Protein AF-A0A2T1HL83-F1 (afdb_monomer)

InterPro domains:
  IPR001538 Mannose-6-phosphate isomerase, type II, C-terminal [PF01050] (108-168)
  IPR011051 RmlC-like cupin domain superfamily [SSF51182] (2-168)
  IPR014710 RmlC-like jelly roll fold [G3DSA:2.60.120.10] (105-168)
  IPR029044 Nucleotide-diphospho-sugar transferases [G3DSA:3.90.550.10] (1-104)
  IPR051161 Mannose-6-phosphate isomerase type 2 [PTHR46390] (2-168)
  IPR054566 MannoseP isomerase/GMP-like, beta-helix domain [PF22640] (56-104)

Sequence (168 aa):
APKKSIDYAVLEHTRKAGVLPVSFAWSDLGEWDAVLANSPLDENGNSLSGPVHVRNSRNSLVRSEGMLTAVLGLDDVVVVTTQDAVLVSSRAASPDVKGLVEALKEEGRPEATEHLRIHRPWGWYQRVDIGPRFQVKRIMVIPGAQLSLQKHFHRAEHWVVVRGTAEV

Nearest PDB structures (foldseek):
  2cu2-assembly1_A-2  TM=8.240E-01  e=1.149E-04  Thermus thermophilus HB8
  2x5s-assembly1_A  TM=6.612E-01  e=7.810E-05  Thermotoga maritima MSB8
  6eqo-assembly1_A  TM=4.999E-01  e=1.663E+00  Erythrobacter sp. NAP1
  6eqo-assembly1_B  TM=4.431E-01  e=2.016E+00  Erythrobacter sp. NAP1

Mean predicted aligned error: 7.7 Å

Radius of gyration: 21.65 Å; Cα contacts (8 Å, |Δi|>4): 208; chains: 1; bounding box: 55×45×54 Å

Solvent-accessible surface area (backbone atoms only — not comparable to full-atom values): 10793 Å² total; per-residue (Å²): 133,85,96,67,56,63,55,75,74,40,62,76,74,51,93,84,77,85,85,79,91,76,97,67,93,83,78,88,59,88,36,62,64,53,48,48,76,73,42,73,60,50,99,51,50,27,27,76,38,66,47,61,47,76,41,75,48,31,54,21,38,39,38,22,58,80,51,82,44,76,47,71,68,52,59,39,29,34,37,41,35,54,88,87,50,73,49,78,41,45,51,90,51,40,79,50,50,60,58,53,41,51,53,35,45,77,72,66,41,56,79,58,78,49,66,63,64,45,81,50,99,35,34,36,40,26,67,72,48,75,55,100,88,50,74,42,68,51,73,48,68,42,91,95,48,67,79,81,89,80,89,71,94,89,69,89,86,85,87,78,83,89,74,85,85,84,90,131

Organism: NCBI:txid2109933

Secondary structure (DSSP, 8-state):
-----HIIIIITT-S--------S------SHHHHHHTS---TTS-EEESSEEEES--S-EEEESSS-EEEES--SEEEEE-SS-EEEEEGGGGGGHHHHHHHHHHTT-GGGT--SEEEETTEEEEEEEEETTEEEEEEEE-TT--PPP---SS-------SSS----

Foldseek 3Di:
DDDDDCCVVPVVPDPPDDDDDDDDDDDPPLWVVVVLVPADADPQSEHEEDQEAEECEHVEYAYEDHDRHYYYNYYQWYWYYYPQDIDIDHVVCRNCVVVVLVVCVVVVNCVSPDDQWDADPQGIKGWDDDDPQDTDIDTDGDPPGDDDDDDDDDDDDDDDPPDDDDDD

pLDDT: mean 91.34, std 6.3, range [57.25, 98.06]

Structure (mmCIF, N/CA/C/O backbone):
data_AF-A0A2T1HL83-F1
#
_entry.id   AF-A0A2T1HL83-F1
#
loop_
_atom_site.group_PDB
_atom_site.id
_atom_site.type_symbol
_atom_site.label_atom_id
_atom_site.label_alt_id
_atom_site.label_comp_id
_atom_site.label_asym_id
_atom_site.label_entity_id
_atom_site.label_seq_id
_atom_site.pdbx_PDB_ins_code
_atom_site.Cartn_x
_atom_site.Cartn_y
_atom_site.Cartn_z
_atom_site.occupancy
_atom_site.B_iso_or_equiv
_atom_site.auth_seq_id
_atom_site.auth_comp_id
_atom_site.auth_asym_id
_atom_site.auth_atom_id
_atom_site.pdbx_PDB_model_num
ATOM 1 N N . ALA A 1 1 ? 19.559 7.928 22.518 1.00 57.25 1 ALA A N 1
ATOM 2 C CA . ALA A 1 1 ? 20.518 6.877 22.106 1.00 57.25 1 ALA A CA 1
ATOM 3 C C . ALA A 1 1 ? 20.760 6.981 20.597 1.00 57.25 1 ALA A C 1
ATOM 5 O O . ALA A 1 1 ? 19.851 7.445 19.915 1.00 57.25 1 ALA A O 1
ATOM 6 N N . PRO A 1 2 ? 21.946 6.621 20.070 1.00 69.88 2 PRO A N 1
ATOM 7 C CA . PRO A 1 2 ? 22.242 6.719 18.639 1.00 69.88 2 PRO A CA 1
ATOM 8 C C . PRO A 1 2 ? 21.433 5.702 17.821 1.00 69.88 2 PRO A C 1
ATOM 10 O O . PRO A 1 2 ? 21.222 4.572 18.256 1.00 69.88 2 PRO A O 1
ATOM 13 N N . LYS A 1 3 ? 20.991 6.105 16.626 1.00 76.19 3 LYS A N 1
ATOM 14 C CA . LYS A 1 3 ? 20.238 5.266 15.683 1.00 76.19 3 LYS A CA 1
ATOM 15 C C . LYS A 1 3 ? 21.226 4.336 14.952 1.00 76.19 3 LYS A C 1
ATOM 17 O O . LYS A 1 3 ? 21.824 4.739 13.962 1.00 76.19 3 LYS A O 1
ATOM 22 N N . LYS A 1 4 ? 21.456 3.128 15.474 1.00 83.31 4 LYS A N 1
ATOM 23 C CA . LYS A 1 4 ? 22.290 2.078 14.849 1.00 83.31 4 LYS A CA 1
ATOM 24 C C . LYS A 1 4 ? 21.448 0.818 14.632 1.00 83.31 4 LYS A C 1
ATOM 26 O O . LYS A 1 4 ? 20.620 0.512 15.489 1.00 83.31 4 LYS A O 1
ATOM 31 N N . SER A 1 5 ? 21.636 0.109 13.515 1.00 90.06 5 SER A N 1
ATOM 32 C CA . SER A 1 5 ? 20.966 -1.184 13.304 1.00 90.06 5 SER A CA 1
ATOM 33 C C . SER A 1 5 ? 21.505 -2.238 14.275 1.00 90.06 5 SER A C 1
ATOM 35 O O . SER A 1 5 ? 22.594 -2.083 14.836 1.00 90.06 5 SER A O 1
ATOM 37 N N . ILE A 1 6 ? 20.736 -3.308 14.485 1.00 89.75 6 ILE A N 1
ATOM 38 C CA . ILE A 1 6 ? 21.149 -4.434 15.331 1.00 89.75 6 ILE A CA 1
ATOM 39 C C . ILE A 1 6 ? 22.382 -5.146 14.764 1.00 89.75 6 ILE A C 1
ATOM 41 O O . ILE A 1 6 ? 23.231 -5.598 15.533 1.00 89.75 6 ILE A O 1
ATOM 45 N N . ASP A 1 7 ? 22.508 -5.174 13.437 1.00 89.88 7 ASP A N 1
ATOM 46 C CA . ASP A 1 7 ? 23.634 -5.744 12.705 1.00 89.88 7 ASP A CA 1
ATOM 47 C C . ASP A 1 7 ? 24.939 -5.091 13.165 1.00 89.88 7 ASP A C 1
ATOM 49 O O . ASP A 1 7 ? 25.794 -5.750 13.758 1.00 89.88 7 ASP A O 1
ATOM 53 N N . TYR A 1 8 ? 25.014 -3.762 13.053 1.00 89.31 8 TYR A N 1
ATOM 54 C CA . TYR A 1 8 ? 26.171 -2.984 13.490 1.00 89.31 8 TYR A CA 1
ATOM 55 C C . TYR A 1 8 ? 26.332 -2.947 15.011 1.00 89.31 8 TYR A C 1
ATOM 57 O O . TYR A 1 8 ? 27.445 -2.990 15.528 1.00 89.31 8 TYR A O 1
ATOM 65 N N . ALA A 1 9 ? 25.240 -2.809 15.765 1.00 91.38 9 ALA A N 1
ATOM 66 C CA . ALA A 1 9 ? 25.325 -2.610 17.211 1.00 91.38 9 ALA A CA 1
ATOM 67 C C . ALA A 1 9 ? 25.688 -3.890 17.977 1.00 91.38 9 ALA A C 1
ATOM 69 O O . ALA A 1 9 ? 26.268 -3.802 19.059 1.00 91.38 9 ALA A O 1
ATOM 70 N N . VAL A 1 10 ? 25.326 -5.063 17.446 1.00 92.50 10 VAL A N 1
ATOM 71 C CA . VAL A 1 10 ? 25.420 -6.341 18.162 1.00 92.50 10 VAL A CA 1
ATOM 72 C C . VAL A 1 10 ? 25.991 -7.450 17.287 1.00 92.50 10 VAL A C 1
ATOM 74 O O . VAL A 1 10 ? 26.956 -8.089 17.709 1.00 92.50 10 VAL A O 1
ATOM 77 N N . LEU A 1 11 ? 25.412 -7.712 16.109 1.00 93.56 11 LEU A N 1
ATOM 78 C CA . LEU A 1 11 ? 25.734 -8.923 15.339 1.00 93.56 11 LEU A CA 1
ATOM 79 C C . LEU A 1 11 ? 27.183 -8.934 14.834 1.00 93.56 11 LEU A C 1
ATOM 81 O O . LEU A 1 11 ? 27.824 -9.977 14.881 1.00 93.56 11 LEU A O 1
ATOM 85 N N . GLU A 1 12 ? 27.738 -7.783 14.455 1.00 94.12 12 GLU A N 1
ATOM 86 C CA . GLU A 1 12 ? 29.150 -7.670 14.053 1.00 94.12 12 GLU A CA 1
ATOM 87 C C . GLU A 1 12 ? 30.140 -7.845 15.219 1.00 94.12 12 GLU A C 1
ATOM 89 O O . GLU A 1 12 ? 31.302 -8.188 15.014 1.00 94.12 12 GLU A O 1
ATOM 94 N N . HIS A 1 13 ? 29.690 -7.631 16.459 1.00 94.88 13 HIS A N 1
ATOM 95 C CA . HIS A 1 13 ? 30.548 -7.642 17.648 1.00 94.88 13 HIS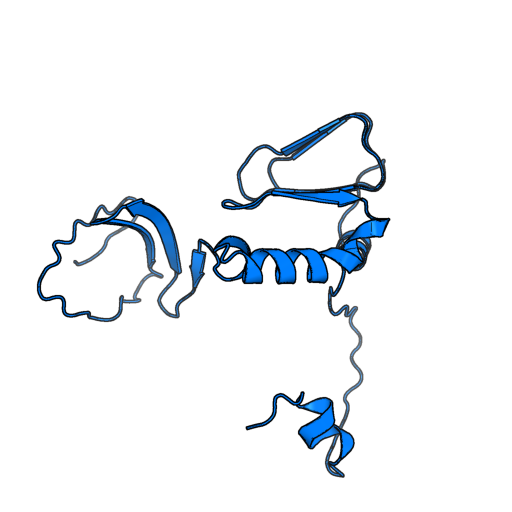 A CA 1
ATOM 96 C C . HIS A 1 13 ? 30.397 -8.917 18.489 1.00 94.88 13 HIS A C 1
ATOM 98 O O . HIS A 1 13 ? 31.187 -9.162 19.407 1.00 94.88 13 HIS A O 1
ATOM 104 N N . THR A 1 14 ? 29.376 -9.735 18.222 1.00 94.00 14 THR A N 1
ATOM 105 C CA . THR A 1 14 ? 29.103 -10.934 19.013 1.00 94.00 14 THR A CA 1
ATOM 106 C C . THR A 1 14 ? 29.958 -12.112 18.561 1.00 94.00 14 THR A C 1
ATOM 108 O O . THR A 1 14 ? 30.076 -12.425 17.383 1.00 94.00 14 THR A O 1
ATOM 111 N N . ARG A 1 15 ? 30.513 -12.840 19.533 1.00 95.69 15 ARG A N 1
ATOM 112 C CA . ARG A 1 15 ? 31.169 -14.140 19.301 1.00 95.69 15 ARG A CA 1
ATOM 113 C C . ARG A 1 15 ? 30.214 -15.324 19.478 1.00 95.69 15 ARG A C 1
ATOM 115 O O . ARG A 1 15 ? 30.650 -16.468 19.461 1.00 95.69 15 ARG A O 1
ATOM 122 N N . LYS A 1 16 ? 28.929 -15.056 19.726 1.00 95.31 16 LYS A N 1
ATOM 123 C CA . LYS A 1 16 ? 27.902 -16.053 20.068 1.00 95.31 16 LYS A CA 1
ATOM 124 C C . LYS A 1 16 ? 26.770 -16.077 19.032 1.00 95.31 16 LYS A C 1
ATOM 126 O O . LYS A 1 16 ? 25.604 -16.132 19.408 1.00 95.31 16 LYS A O 1
ATOM 131 N N . ALA A 1 17 ? 27.103 -15.976 17.747 1.00 94.88 17 ALA A N 1
ATOM 132 C CA . ALA A 1 17 ? 26.136 -16.104 16.658 1.00 94.88 17 ALA A CA 1
ATOM 133 C C . ALA A 1 17 ? 26.090 -17.548 16.135 1.00 94.88 17 ALA A C 1
ATOM 135 O O . ALA A 1 17 ? 27.124 -18.204 16.020 1.00 94.88 17 ALA A O 1
ATOM 136 N N . GLY A 1 18 ? 24.892 -18.024 15.803 1.00 93.81 18 GLY A N 1
ATOM 137 C CA . GLY A 1 18 ? 24.669 -19.239 15.023 1.00 93.81 18 GLY A CA 1
ATOM 138 C C . GLY A 1 18 ? 23.794 -18.900 13.821 1.00 93.81 18 GLY A C 1
ATOM 139 O O . GLY A 1 18 ? 22.883 -18.083 13.943 1.00 93.81 18 GLY A O 1
ATOM 140 N N . VAL A 1 19 ? 24.078 -19.503 12.668 1.00 94.06 19 VAL A N 1
ATOM 141 C CA . VAL A 1 19 ? 23.323 -19.294 11.424 1.00 94.06 19 VAL A CA 1
ATOM 142 C C . VAL A 1 19 ? 22.757 -20.635 10.976 1.00 94.06 19 VAL A C 1
ATOM 144 O O . VAL A 1 19 ? 23.477 -21.631 10.952 1.00 94.06 19 VAL A O 1
ATOM 147 N N . LEU A 1 20 ? 21.471 -20.661 10.629 1.00 94.25 20 LEU A N 1
ATOM 148 C CA . LEU A 1 20 ? 20.810 -21.833 10.063 1.00 94.25 20 LEU A CA 1
ATOM 149 C C . LEU A 1 20 ? 20.590 -21.596 8.562 1.00 94.25 20 LEU A C 1
ATOM 151 O O . LEU A 1 20 ? 19.929 -20.614 8.217 1.00 94.25 20 LEU A O 1
ATOM 155 N N . PRO A 1 21 ? 21.110 -22.456 7.667 1.00 92.38 21 PRO A N 1
ATOM 156 C CA . PRO A 1 21 ? 20.767 -22.365 6.257 1.00 92.38 21 PRO A CA 1
ATOM 157 C C . PRO A 1 21 ? 19.285 -22.689 6.072 1.00 92.38 21 PRO A C 1
ATOM 159 O O . PRO A 1 21 ? 18.755 -23.627 6.670 1.00 92.38 21 PRO A O 1
ATOM 162 N N . VAL A 1 22 ? 18.623 -21.917 5.219 1.00 91.69 22 VAL A N 1
ATOM 163 C CA . VAL A 1 22 ? 17.217 -22.116 4.875 1.00 91.69 22 VAL A CA 1
ATOM 164 C C . VAL A 1 22 ? 17.087 -22.504 3.407 1.00 91.69 22 VAL A C 1
ATOM 166 O O . VAL A 1 22 ? 17.828 -22.010 2.563 1.00 91.69 22 VAL A O 1
ATOM 169 N N . SER A 1 23 ? 16.150 -23.402 3.099 1.00 90.69 23 SER A N 1
ATOM 170 C CA . SER A 1 23 ? 15.885 -23.889 1.738 1.00 90.69 23 SER A CA 1
ATOM 171 C C . SER A 1 23 ? 14.530 -23.394 1.229 1.00 90.69 23 SER A C 1
ATOM 173 O O . SER A 1 23 ? 13.645 -24.183 0.899 1.00 90.69 23 SER A O 1
ATOM 175 N N . PHE A 1 24 ? 14.351 -22.077 1.214 1.00 87.69 24 PHE A N 1
ATOM 176 C CA . PHE A 1 24 ? 13.216 -21.411 0.582 1.00 87.69 24 PHE A CA 1
ATOM 177 C C . PHE A 1 24 ? 13.687 -20.146 -0.139 1.00 87.69 24 PHE A C 1
ATOM 179 O O . PHE A 1 24 ? 14.730 -19.586 0.197 1.00 87.69 24 PHE A O 1
ATOM 186 N N . ALA A 1 25 ? 12.917 -19.700 -1.132 1.00 79.44 25 ALA A N 1
ATOM 187 C CA . ALA A 1 25 ? 13.165 -18.423 -1.790 1.00 79.44 25 ALA A CA 1
ATOM 188 C C . ALA A 1 25 ? 12.912 -17.274 -0.803 1.00 79.44 25 ALA A C 1
ATOM 190 O O . ALA A 1 25 ? 11.871 -17.234 -0.146 1.00 79.44 25 ALA A O 1
ATOM 191 N N . TRP A 1 26 ? 13.864 -16.350 -0.699 1.00 81.31 26 TRP A N 1
ATOM 192 C CA . TRP A 1 26 ? 13.766 -15.171 0.155 1.00 81.31 26 TRP A CA 1
ATOM 193 C C . TRP A 1 26 ? 14.226 -13.933 -0.615 1.00 81.31 26 TRP A C 1
ATOM 195 O O . TRP A 1 26 ? 15.232 -13.970 -1.320 1.00 81.31 26 TRP A O 1
ATOM 205 N N . SER A 1 27 ? 13.478 -12.846 -0.462 1.00 74.56 27 SER A N 1
ATOM 206 C CA . SER A 1 27 ? 13.817 -11.505 -0.930 1.00 74.56 27 SER A CA 1
ATOM 207 C C . SER A 1 27 ? 13.364 -10.521 0.144 1.00 74.56 27 SER A C 1
ATOM 209 O O . SER A 1 27 ? 12.310 -10.711 0.755 1.00 74.56 27 SER A O 1
ATOM 211 N N . ASP A 1 28 ? 14.152 -9.479 0.378 1.00 73.75 28 ASP A N 1
ATOM 212 C CA . ASP A 1 28 ? 13.811 -8.375 1.278 1.00 73.75 28 ASP A CA 1
ATOM 213 C C . ASP A 1 28 ? 12.768 -7.414 0.682 1.00 73.75 28 ASP A C 1
ATOM 215 O O . ASP A 1 28 ? 12.300 -6.520 1.387 1.00 73.75 28 ASP A O 1
ATOM 219 N N . LEU A 1 29 ? 12.386 -7.617 -0.589 1.00 73.12 29 LEU A N 1
ATOM 220 C CA . LEU A 1 29 ? 11.439 -6.793 -1.343 1.00 73.12 29 LEU A CA 1
ATOM 221 C C . LEU A 1 29 ? 11.759 -5.292 -1.234 1.00 73.12 29 LEU A C 1
ATOM 223 O O . LEU A 1 29 ? 10.853 -4.465 -1.131 1.00 73.12 29 LEU A O 1
ATOM 227 N N . GLY A 1 30 ? 13.051 -4.945 -1.240 1.00 68.81 30 GLY A N 1
ATOM 228 C CA . GLY A 1 30 ? 13.510 -3.564 -1.069 1.00 68.81 30 GLY A CA 1
ATOM 229 C C . GLY A 1 30 ? 13.144 -2.627 -2.225 1.00 68.81 30 GLY A C 1
ATOM 230 O O . GLY A 1 30 ? 13.083 -1.414 -2.034 1.00 68.81 30 GLY A O 1
ATOM 231 N N . GLU A 1 31 ? 12.860 -3.179 -3.408 1.00 79.00 31 GLU A N 1
ATOM 232 C CA . GLU A 1 31 ? 12.571 -2.431 -4.634 1.00 79.00 31 GLU A CA 1
ATOM 233 C C . GLU A 1 31 ? 11.358 -3.008 -5.377 1.00 79.00 31 GLU A C 1
ATOM 235 O O . GLU A 1 31 ? 11.063 -4.204 -5.303 1.00 79.00 31 GLU A O 1
ATOM 240 N N . TRP A 1 32 ? 10.667 -2.166 -6.152 1.00 83.50 32 TRP A N 1
ATOM 241 C CA . TRP A 1 32 ? 9.518 -2.598 -6.959 1.00 83.50 32 TRP A CA 1
ATOM 242 C C . TRP A 1 32 ? 9.885 -3.643 -8.021 1.00 83.50 32 TRP A C 1
ATOM 244 O O . TRP A 1 32 ? 9.048 -4.480 -8.359 1.00 83.50 32 TRP A O 1
ATOM 254 N N . ASP A 1 33 ? 11.139 -3.667 -8.475 1.00 80.56 33 ASP A N 1
ATOM 255 C CA . ASP A 1 33 ? 11.651 -4.714 -9.364 1.00 80.56 33 ASP A CA 1
ATOM 256 C C . ASP A 1 33 ? 11.684 -6.085 -8.688 1.00 80.56 33 ASP A C 1
ATOM 258 O O . ASP A 1 33 ? 11.309 -7.085 -9.301 1.00 80.56 33 ASP A O 1
ATOM 262 N N . ALA A 1 34 ? 12.040 -6.142 -7.401 1.00 83.00 34 ALA A N 1
ATOM 263 C CA . ALA A 1 34 ? 11.977 -7.383 -6.637 1.00 83.00 34 ALA A CA 1
ATOM 264 C C . ALA A 1 34 ? 10.528 -7.875 -6.505 1.00 83.00 34 ALA A C 1
ATOM 266 O O . ALA A 1 34 ? 10.271 -9.075 -6.586 1.00 83.00 34 ALA A O 1
ATOM 267 N N . VAL A 1 35 ? 9.565 -6.958 -6.362 1.00 84.12 35 VAL A N 1
ATOM 268 C CA . VAL A 1 35 ? 8.137 -7.305 -6.344 1.00 84.12 35 VAL A CA 1
ATOM 269 C C . VAL A 1 35 ? 7.702 -7.874 -7.694 1.00 84.12 35 VAL A C 1
ATOM 271 O O . VAL A 1 35 ? 7.074 -8.931 -7.724 1.00 84.12 35 VAL A O 1
ATOM 274 N N . LEU A 1 36 ? 8.058 -7.221 -8.805 1.00 84.56 36 LEU A N 1
ATOM 275 C CA . LEU A 1 36 ? 7.724 -7.681 -10.156 1.00 84.56 36 LEU A CA 1
ATOM 276 C C . LEU A 1 36 ? 8.314 -9.071 -10.443 1.00 84.56 36 LEU A C 1
ATOM 278 O O . LEU A 1 36 ? 7.592 -9.955 -10.896 1.00 84.56 36 LEU A O 1
ATOM 282 N N . ALA A 1 37 ? 9.590 -9.288 -10.111 1.00 83.56 37 ALA A N 1
ATOM 283 C CA . ALA A 1 37 ? 10.293 -10.554 -10.332 1.00 83.56 37 ALA A CA 1
ATOM 284 C C . ALA A 1 37 ? 9.698 -11.742 -9.553 1.00 83.56 37 ALA A C 1
ATOM 286 O O . ALA A 1 37 ? 9.879 -12.892 -9.948 1.00 83.56 37 ALA A O 1
ATOM 287 N N . ASN A 1 38 ? 8.991 -11.469 -8.455 1.00 84.50 38 ASN A N 1
ATOM 288 C CA . ASN A 1 38 ? 8.353 -12.482 -7.612 1.00 84.50 38 ASN A CA 1
ATOM 289 C C . ASN A 1 38 ? 6.822 -12.529 -7.778 1.00 84.50 38 ASN A C 1
ATOM 291 O O . ASN A 1 38 ? 6.145 -13.205 -7.001 1.00 84.50 38 ASN A O 1
ATOM 295 N N . SER A 1 39 ? 6.263 -11.820 -8.763 1.00 87.25 39 SER A N 1
ATOM 296 C CA . SER A 1 39 ? 4.818 -11.761 -9.008 1.00 87.25 39 SER A CA 1
ATOM 297 C C . SER A 1 39 ? 4.405 -12.569 -10.246 1.00 87.25 39 SER A C 1
ATOM 299 O O . SER A 1 39 ? 5.201 -12.732 -11.170 1.00 87.25 39 SER A O 1
ATOM 301 N N . PRO A 1 40 ? 3.155 -13.066 -10.310 1.00 91.19 40 PRO A N 1
ATOM 302 C CA . PRO A 1 40 ? 2.602 -13.627 -11.539 1.00 91.19 40 PRO A CA 1
ATOM 303 C C . PRO A 1 40 ? 2.569 -12.579 -12.657 1.00 91.19 40 PRO A C 1
ATOM 305 O O . PRO A 1 40 ? 2.130 -11.451 -12.428 1.00 91.19 40 PRO A O 1
ATOM 308 N N . LEU A 1 41 ? 2.997 -12.970 -13.858 1.00 95.44 41 LEU A N 1
ATOM 309 C CA . LEU A 1 41 ? 3.030 -12.103 -15.036 1.00 95.44 41 LEU A CA 1
ATOM 310 C C . LEU A 1 41 ? 1.999 -12.544 -16.080 1.00 95.44 41 LEU A C 1
ATOM 312 O O . LEU A 1 41 ? 1.734 -13.739 -16.230 1.00 95.44 41 LEU A O 1
ATOM 316 N N . ASP A 1 42 ? 1.439 -11.579 -16.806 1.00 95.00 42 ASP A N 1
ATOM 317 C CA . ASP A 1 42 ? 0.666 -11.830 -18.024 1.00 95.00 42 ASP A CA 1
ATOM 318 C C . ASP A 1 42 ? 1.577 -12.092 -19.245 1.00 95.00 42 ASP A C 1
ATOM 320 O O . ASP A 1 42 ? 2.807 -12.057 -19.160 1.00 95.00 42 ASP A O 1
ATOM 324 N N . GLU A 1 43 ? 0.972 -12.336 -20.411 1.00 95.44 43 GLU A N 1
ATOM 325 C CA . GLU A 1 43 ? 1.687 -12.586 -21.677 1.00 95.44 43 GLU A CA 1
ATOM 326 C C . GLU A 1 43 ? 2.577 -11.415 -22.134 1.00 95.44 43 GLU A C 1
ATOM 328 O O . GLU A 1 43 ? 3.498 -11.604 -22.925 1.00 95.44 43 GLU A O 1
ATOM 333 N N . ASN A 1 44 ? 2.315 -10.206 -21.635 1.00 95.38 44 ASN A N 1
ATOM 334 C CA . ASN A 1 44 ? 3.042 -8.980 -21.957 1.00 95.38 44 ASN A CA 1
ATOM 335 C C . ASN A 1 44 ? 4.079 -8.613 -20.878 1.00 95.38 44 ASN A C 1
ATOM 337 O O . ASN A 1 44 ? 4.664 -7.528 -20.932 1.00 95.38 44 ASN A O 1
ATOM 341 N N . GLY A 1 45 ? 4.305 -9.494 -19.897 1.00 95.06 45 GLY A N 1
ATOM 342 C CA . GLY A 1 45 ? 5.243 -9.273 -18.799 1.00 95.06 45 GLY A CA 1
ATOM 343 C C . GLY A 1 45 ? 4.728 -8.320 -17.718 1.00 95.06 45 GLY A C 1
ATOM 344 O O . GLY A 1 45 ? 5.528 -7.810 -16.936 1.00 95.06 45 GLY A O 1
ATOM 345 N N . ASN A 1 46 ? 3.423 -8.040 -17.661 1.00 96.69 46 ASN A N 1
ATOM 346 C CA . ASN A 1 46 ? 2.847 -7.184 -16.627 1.00 96.69 46 ASN A CA 1
ATOM 347 C C . ASN A 1 46 ? 2.478 -7.985 -15.378 1.00 96.69 46 ASN A C 1
ATOM 349 O O . ASN A 1 46 ? 1.863 -9.045 -15.476 1.00 96.69 46 ASN A O 1
ATOM 353 N N . SER A 1 47 ? 2.750 -7.422 -14.203 1.00 96.44 47 SER A N 1
ATOM 354 C CA . SER A 1 47 ? 2.200 -7.905 -12.934 1.00 96.44 47 SER A CA 1
ATOM 355 C C . SER A 1 47 ? 1.000 -7.056 -12.540 1.00 96.44 47 SER A C 1
ATOM 357 O O . SER A 1 47 ? 1.127 -5.851 -12.311 1.00 96.44 47 SER A O 1
ATOM 359 N N . LEU A 1 48 ? -0.167 -7.691 -12.451 1.00 96.50 48 LEU A N 1
ATOM 360 C CA . LEU A 1 48 ? -1.461 -7.038 -12.277 1.00 96.50 48 LEU A CA 1
ATOM 361 C C . LEU A 1 48 ? -2.120 -7.493 -10.970 1.00 96.50 48 LEU A C 1
ATOM 363 O O . LEU A 1 48 ? -2.278 -8.690 -10.734 1.00 96.50 48 LEU A O 1
ATOM 367 N N . SER A 1 49 ? -2.532 -6.552 -10.117 1.00 95.31 49 SER A N 1
ATOM 368 C CA . SER A 1 49 ? -3.176 -6.871 -8.836 1.00 95.31 49 SER A CA 1
ATOM 369 C C . SER A 1 49 ? -4.294 -5.893 -8.476 1.00 95.31 49 SER A C 1
ATOM 371 O O . SER A 1 49 ? -4.094 -4.680 -8.466 1.00 95.31 49 SER A O 1
ATOM 373 N N . GLY A 1 50 ? -5.472 -6.425 -8.138 1.00 95.50 50 GLY A N 1
ATOM 374 C CA . GLY A 1 50 ? -6.659 -5.636 -7.801 1.00 95.50 50 GLY A CA 1
ATOM 375 C C . GLY A 1 50 ? -7.476 -5.195 -9.027 1.00 95.50 50 GLY A C 1
ATOM 376 O O . GLY A 1 50 ? -7.360 -5.801 -10.092 1.00 95.50 50 GLY A O 1
ATOM 377 N N . PRO A 1 51 ? -8.351 -4.179 -8.893 1.00 96.38 51 PRO A N 1
ATOM 378 C CA . PRO A 1 51 ? -9.151 -3.659 -10.001 1.00 96.38 51 PRO A CA 1
ATOM 379 C C . PRO A 1 51 ? -8.267 -2.870 -10.975 1.00 96.38 51 PRO A C 1
ATOM 381 O O . PRO A 1 51 ? -8.111 -1.657 -10.856 1.00 96.38 51 PRO A O 1
ATOM 384 N N . VAL A 1 52 ? -7.669 -3.571 -11.937 1.00 97.56 52 VAL A N 1
ATOM 385 C CA . VAL A 1 52 ? -6.729 -2.996 -12.905 1.00 97.56 52 VAL A CA 1
ATOM 386 C C . VAL A 1 52 ? -7.130 -3.326 -14.338 1.00 97.56 52 VAL A C 1
ATOM 388 O O . VAL A 1 52 ? -7.676 -4.393 -14.616 1.00 97.56 52 VAL A O 1
ATOM 391 N N . HIS A 1 53 ? -6.857 -2.403 -15.257 1.00 97.25 53 HIS A N 1
ATOM 392 C CA . HIS A 1 53 ? -7.031 -2.621 -16.689 1.00 97.25 53 HIS A CA 1
ATOM 393 C C . HIS A 1 53 ? -5.822 -2.086 -17.449 1.00 97.25 53 HIS A C 1
ATOM 395 O O . HIS A 1 53 ? -5.464 -0.921 -17.313 1.00 97.25 53 HIS A O 1
ATOM 401 N N . VAL A 1 54 ? -5.198 -2.924 -18.268 1.00 97.44 54 VAL A N 1
ATOM 402 C CA . VAL A 1 54 ? -4.029 -2.533 -19.057 1.00 97.44 54 VAL A CA 1
ATOM 403 C C . VAL A 1 54 ? -4.286 -2.760 -20.536 1.00 97.44 54 VAL A C 1
ATOM 405 O O . VAL A 1 54 ? -4.905 -3.750 -20.927 1.00 97.44 54 VAL A O 1
ATOM 408 N N . ARG A 1 55 ? -3.831 -1.827 -21.372 1.00 97.69 55 ARG A N 1
ATOM 409 C CA . ARG A 1 55 ? -3.936 -1.929 -22.829 1.00 97.69 55 ARG A CA 1
ATOM 410 C C . ARG A 1 55 ? -2.703 -1.325 -23.483 1.00 97.69 55 ARG A C 1
ATOM 412 O O . ARG A 1 55 ? -2.324 -0.208 -23.163 1.00 97.69 55 ARG A O 1
ATOM 419 N N . ASN A 1 56 ? -2.120 -2.027 -24.453 1.00 97.06 56 ASN A N 1
ATOM 420 C CA . ASN A 1 56 ? -0.892 -1.592 -25.131 1.00 97.06 56 ASN A CA 1
ATOM 421 C C . ASN A 1 56 ? 0.232 -1.242 -24.130 1.00 97.06 56 ASN A C 1
ATOM 423 O O . ASN A 1 56 ? 0.848 -0.190 -24.251 1.00 97.06 56 ASN A O 1
ATOM 427 N N . SER A 1 57 ? 0.436 -2.105 -23.133 1.00 97.31 57 SER A N 1
ATOM 428 C CA . SER A 1 57 ? 1.400 -1.921 -22.045 1.00 97.31 57 SER A CA 1
ATOM 429 C C . SER A 1 57 ? 2.145 -3.222 -21.774 1.00 97.31 57 SER A C 1
ATOM 431 O O . SER A 1 57 ? 1.530 -4.293 -21.779 1.00 97.31 57 SER A O 1
ATOM 433 N N . ARG A 1 58 ? 3.452 -3.125 -21.545 1.00 96.94 58 ARG A N 1
ATOM 434 C CA . ARG A 1 58 ? 4.364 -4.247 -21.295 1.00 96.94 58 ARG A CA 1
ATOM 435 C C . ARG A 1 58 ? 5.243 -4.001 -20.078 1.00 96.94 58 ARG A C 1
ATOM 437 O O . ARG A 1 58 ? 5.509 -2.854 -19.707 1.00 96.94 58 ARG A O 1
ATOM 444 N N . ASN A 1 59 ? 5.741 -5.093 -19.502 1.00 95.75 59 ASN A N 1
ATOM 445 C CA . ASN A 1 59 ? 6.769 -5.094 -18.457 1.00 95.75 59 ASN A CA 1
ATOM 446 C C . ASN A 1 59 ? 6.472 -4.170 -17.258 1.00 95.75 59 ASN A C 1
ATOM 448 O O . ASN A 1 59 ? 7.393 -3.601 -16.661 1.00 95.75 59 ASN A O 1
ATOM 452 N N . SER A 1 60 ? 5.190 -3.980 -16.935 1.00 96.19 60 SER A N 1
ATOM 453 C CA . SER A 1 60 ? 4.728 -2.997 -15.953 1.00 96.19 60 SER A CA 1
ATOM 454 C C . SER A 1 60 ? 4.148 -3.652 -14.701 1.00 96.19 60 SER A C 1
ATOM 456 O O . SER A 1 60 ? 3.483 -4.685 -14.763 1.00 96.19 60 SER A O 1
ATOM 458 N N . LEU A 1 61 ? 4.359 -3.024 -13.546 1.00 96.12 61 LEU A N 1
ATOM 459 C CA . LEU A 1 61 ? 3.729 -3.405 -12.284 1.00 96.12 61 LEU A CA 1
ATOM 460 C C . LEU A 1 61 ? 2.534 -2.485 -12.033 1.00 96.12 61 LEU A C 1
ATOM 462 O O . LEU A 1 61 ? 2.719 -1.298 -11.783 1.00 96.12 61 LEU A O 1
ATOM 466 N N . VAL A 1 62 ? 1.314 -3.021 -12.064 1.00 96.81 62 VAL A N 1
ATOM 467 C CA . VAL A 1 62 ? 0.088 -2.257 -11.798 1.00 96.81 62 VAL A CA 1
ATOM 468 C C . VAL A 1 62 ? -0.665 -2.895 -10.642 1.00 96.81 62 VAL A C 1
ATOM 470 O O . VAL A 1 62 ? -1.188 -4.006 -10.747 1.00 96.81 62 VAL A O 1
ATOM 473 N N . ARG A 1 63 ? -0.744 -2.178 -9.522 1.00 95.56 63 ARG A N 1
ATOM 474 C CA . ARG A 1 63 ? -1.445 -2.624 -8.318 1.00 95.56 63 ARG A CA 1
ATOM 475 C C . ARG A 1 63 ? -2.455 -1.584 -7.868 1.00 95.56 63 ARG A C 1
ATOM 477 O O . ARG A 1 63 ? -2.125 -0.408 -7.762 1.00 95.56 63 ARG A O 1
ATOM 484 N N . SER A 1 64 ? -3.655 -2.035 -7.522 1.00 96.25 64 SER A N 1
ATOM 485 C CA . SER A 1 64 ? -4.679 -1.176 -6.945 1.00 96.25 64 SER A CA 1
ATOM 486 C C . SER A 1 64 ? -5.386 -1.785 -5.737 1.00 96.25 64 SER A C 1
ATOM 488 O O . SER A 1 64 ? -5.750 -2.961 -5.724 1.00 96.25 64 SER A O 1
ATOM 490 N N . GLU A 1 65 ? -5.643 -0.951 -4.732 1.00 91.81 65 GLU A N 1
ATOM 491 C CA . GLU A 1 65 ? -6.408 -1.275 -3.531 1.00 91.81 65 GLU A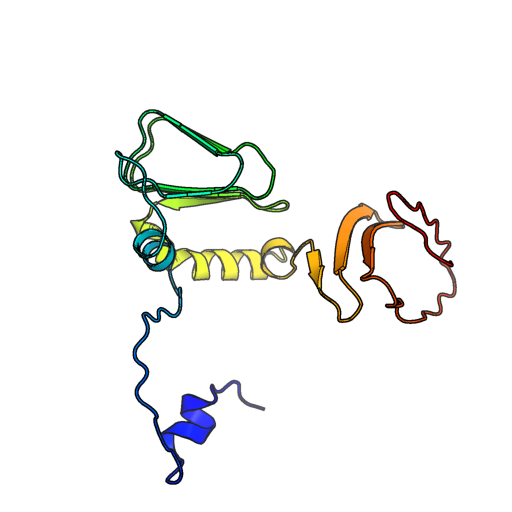 CA 1
ATOM 492 C C . GLU A 1 65 ? -7.791 -0.604 -3.551 1.00 91.81 65 GLU A C 1
ATOM 494 O O . GLU A 1 65 ? -8.122 0.255 -2.734 1.00 91.81 65 GLU A O 1
ATOM 499 N N . GLY A 1 66 ? -8.636 -1.045 -4.487 1.00 87.81 66 GLY A N 1
ATOM 500 C CA . GLY A 1 66 ? -10.075 -0.754 -4.509 1.00 87.81 66 GLY A CA 1
ATOM 501 C C . GLY A 1 66 ? -10.545 0.236 -5.577 1.00 87.81 66 GLY A C 1
ATOM 502 O O . GLY A 1 66 ? -11.719 0.189 -5.934 1.00 87.81 66 GLY A O 1
ATOM 503 N N . MET A 1 67 ? -9.664 1.074 -6.130 1.00 91.12 67 MET A N 1
ATOM 504 C CA . MET A 1 67 ? -10.001 2.009 -7.215 1.00 91.12 67 MET A CA 1
ATOM 505 C C . MET A 1 67 ? -9.616 1.431 -8.580 1.00 91.12 67 MET A C 1
ATOM 507 O O . MET A 1 67 ? -8.530 0.891 -8.719 1.00 91.12 67 MET A O 1
ATOM 511 N N . LEU A 1 68 ? -10.457 1.542 -9.611 1.00 96.88 68 LEU A N 1
ATOM 512 C CA . LEU A 1 68 ? -10.056 1.081 -10.946 1.00 96.88 68 LEU A CA 1
ATOM 513 C C . LEU A 1 68 ? -8.826 1.861 -11.437 1.00 96.88 68 LEU A C 1
ATOM 515 O O . LEU A 1 68 ? -8.907 3.073 -11.629 1.00 96.88 68 LEU A O 1
ATOM 519 N N . THR A 1 69 ? -7.727 1.155 -11.695 1.00 98.06 69 THR A N 1
ATOM 520 C CA . THR A 1 69 ? -6.490 1.738 -12.230 1.00 98.06 69 THR A CA 1
ATOM 521 C C . THR A 1 69 ? -6.281 1.265 -13.660 1.00 98.06 69 THR A C 1
ATOM 523 O O . THR A 1 69 ? -6.102 0.072 -13.907 1.00 98.06 69 THR A O 1
ATOM 526 N N . ALA A 1 70 ? -6.319 2.202 -14.609 1.00 97.81 70 ALA A N 1
ATOM 527 C CA . ALA A 1 70 ? -6.137 1.917 -16.025 1.00 97.81 70 ALA A CA 1
ATOM 528 C C . ALA A 1 70 ? -4.783 2.436 -16.532 1.00 97.81 70 ALA A C 1
ATOM 530 O O . ALA A 1 70 ? -4.449 3.595 -16.297 1.00 97.81 70 ALA A O 1
ATOM 531 N N . VAL A 1 71 ? -4.033 1.602 -17.256 1.00 97.94 71 VAL A N 1
ATOM 532 C CA . VAL A 1 71 ? -2.770 1.982 -17.914 1.00 97.94 71 VAL A CA 1
ATOM 533 C C . VAL A 1 71 ? -2.886 1.710 -19.411 1.00 97.94 71 VAL A C 1
ATOM 535 O O . VAL A 1 71 ? -3.265 0.614 -19.825 1.00 97.94 71 VAL A O 1
ATOM 538 N N . LEU A 1 72 ? -2.605 2.727 -20.226 1.00 97.88 72 LEU A N 1
ATOM 539 C CA . LEU A 1 72 ? -2.751 2.672 -21.677 1.00 97.88 72 LEU A CA 1
ATOM 540 C C . LEU A 1 72 ? -1.497 3.217 -22.359 1.00 97.88 72 LEU A C 1
ATOM 542 O O . LEU A 1 72 ? -1.185 4.394 -22.197 1.00 97.88 72 LEU A O 1
ATOM 546 N N . GLY A 1 73 ? -0.831 2.398 -23.173 1.00 97.69 73 GLY A N 1
ATOM 547 C CA . GLY A 1 73 ? 0.273 2.860 -24.023 1.00 97.69 73 GLY A CA 1
ATOM 548 C C . GLY A 1 73 ? 1.588 3.130 -23.287 1.00 97.69 73 GLY A C 1
ATOM 549 O O . GLY A 1 73 ? 2.452 3.800 -23.847 1.00 97.69 73 GLY A O 1
ATOM 550 N N . LEU A 1 74 ? 1.724 2.663 -22.042 1.00 97.81 74 LEU A N 1
ATOM 551 C CA . LEU A 1 74 ? 2.928 2.841 -21.228 1.00 97.81 74 LEU A CA 1
ATOM 552 C C . LEU A 1 74 ? 3.603 1.496 -20.975 1.00 97.81 74 LEU A C 1
ATOM 554 O O . LEU A 1 74 ? 2.940 0.559 -20.530 1.00 97.81 74 LEU A O 1
ATOM 558 N N . ASP A 1 75 ? 4.906 1.439 -21.219 1.00 97.38 75 ASP A N 1
ATOM 559 C CA . ASP A 1 75 ? 5.758 0.282 -20.953 1.00 97.38 75 ASP A CA 1
ATOM 560 C C . ASP A 1 75 ? 6.720 0.595 -19.800 1.00 97.38 75 ASP A C 1
ATOM 562 O O . ASP A 1 75 ? 7.061 1.758 -19.573 1.00 97.38 75 ASP A O 1
ATOM 566 N N . ASP A 1 76 ? 7.159 -0.445 -19.088 1.00 96.31 76 ASP A N 1
ATOM 567 C CA . ASP A 1 76 ? 8.142 -0.3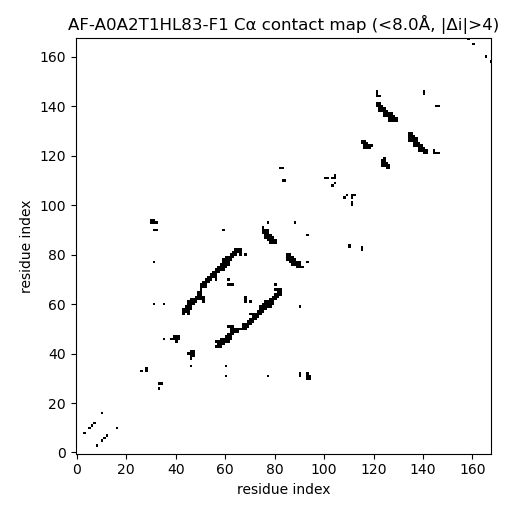51 -18.004 1.00 96.31 76 ASP A CA 1
ATOM 568 C C . ASP A 1 76 ? 7.753 0.687 -16.933 1.00 96.31 76 ASP A C 1
ATOM 570 O O . ASP A 1 76 ? 8.574 1.504 -16.507 1.00 96.31 76 ASP A O 1
ATOM 574 N N . VAL A 1 77 ? 6.493 0.666 -16.484 1.00 96.81 77 VAL A N 1
ATOM 575 C CA . VAL A 1 77 ? 5.996 1.545 -15.415 1.00 96.81 77 VAL A CA 1
ATOM 576 C C . VAL A 1 77 ? 5.607 0.779 -14.157 1.00 96.81 77 VAL A C 1
ATOM 578 O O . VAL A 1 77 ? 5.176 -0.372 -14.195 1.00 96.81 77 VAL A O 1
ATOM 581 N N . VAL A 1 78 ? 5.726 1.459 -13.024 1.00 96.19 78 VAL A N 1
ATOM 582 C CA . VAL A 1 78 ? 5.183 1.055 -11.733 1.00 96.19 78 VAL A CA 1
ATOM 583 C C . VAL A 1 78 ? 4.035 1.999 -11.402 1.00 96.19 78 VAL A C 1
ATOM 585 O O . VAL A 1 78 ? 4.237 3.202 -11.239 1.00 96.19 78 VAL A O 1
ATOM 588 N N . VAL A 1 79 ? 2.828 1.452 -11.304 1.00 96.81 79 VAL A N 1
ATOM 589 C CA . VAL A 1 79 ? 1.615 2.173 -10.923 1.00 96.81 79 VAL A CA 1
ATOM 590 C C . VAL A 1 79 ? 1.020 1.499 -9.698 1.00 96.81 79 VAL A C 1
ATOM 592 O O . VAL A 1 79 ? 0.553 0.362 -9.762 1.00 96.81 79 VAL A O 1
ATOM 595 N N . VAL A 1 80 ? 1.024 2.204 -8.572 1.00 94.88 80 VAL A N 1
ATOM 596 C CA . VAL A 1 80 ? 0.473 1.708 -7.308 1.00 94.88 80 VAL A CA 1
ATOM 597 C C . VAL A 1 80 ? -0.586 2.677 -6.827 1.00 94.88 80 VAL A C 1
ATOM 599 O O . VAL A 1 80 ? -0.322 3.854 -6.613 1.00 94.88 80 VAL A O 1
ATOM 602 N N . THR A 1 81 ? -1.804 2.180 -6.672 1.00 95.50 81 THR A N 1
ATOM 603 C CA . THR A 1 81 ? -2.965 2.945 -6.228 1.00 95.50 81 THR A CA 1
ATOM 604 C C . THR A 1 81 ? -3.412 2.417 -4.873 1.00 95.50 81 THR A C 1
ATOM 606 O O . THR A 1 81 ? -3.892 1.287 -4.769 1.00 95.50 81 THR A O 1
ATOM 609 N N . THR A 1 82 ? -3.250 3.222 -3.829 1.00 91.38 82 THR A N 1
ATOM 610 C CA . THR A 1 82 ? -3.833 2.973 -2.507 1.00 91.38 82 THR A CA 1
ATOM 611 C C . THR A 1 82 ? -5.100 3.812 -2.341 1.00 91.38 82 THR A C 1
ATOM 613 O O . THR A 1 82 ? -5.590 4.437 -3.281 1.00 91.38 82 THR A O 1
ATOM 616 N N . GLN A 1 83 ? -5.682 3.798 -1.144 1.00 85.69 83 GLN A N 1
ATOM 617 C CA . GLN A 1 83 ? -6.891 4.571 -0.854 1.00 85.69 83 GLN A CA 1
ATOM 618 C C . GLN A 1 83 ? -6.631 6.074 -0.667 1.00 85.69 83 GLN A C 1
ATOM 620 O O . GLN A 1 83 ? -7.564 6.861 -0.792 1.00 85.69 83 GLN A O 1
ATOM 625 N N . ASP A 1 84 ? -5.398 6.457 -0.340 1.00 87.56 84 ASP A N 1
ATOM 626 C CA . ASP A 1 84 ? -4.954 7.823 -0.039 1.00 87.56 84 ASP A CA 1
ATOM 627 C C . ASP A 1 84 ? -3.944 8.383 -1.045 1.00 87.56 84 ASP A C 1
ATOM 629 O O . ASP A 1 84 ? -3.815 9.601 -1.140 1.00 87.56 84 ASP A O 1
ATOM 633 N N . ALA A 1 85 ? -3.238 7.538 -1.802 1.00 92.00 85 ALA A N 1
ATOM 634 C CA . ALA A 1 85 ? -2.178 7.984 -2.695 1.00 92.00 85 ALA A CA 1
ATOM 635 C C . ALA A 1 85 ? -2.085 7.154 -3.981 1.00 92.00 85 ALA A C 1
ATOM 637 O O . ALA A 1 85 ? -2.474 5.986 -4.050 1.00 92.00 85 ALA A O 1
ATOM 638 N N . VAL A 1 86 ? -1.512 7.773 -5.013 1.00 95.38 86 VAL A N 1
ATOM 639 C CA . VAL A 1 86 ? -1.145 7.103 -6.261 1.00 95.38 86 VAL A CA 1
ATOM 640 C C . VAL A 1 86 ? 0.325 7.370 -6.539 1.00 95.38 86 VAL A C 1
ATOM 642 O O . VAL A 1 86 ? 0.740 8.521 -6.651 1.00 95.38 86 VAL A O 1
ATOM 645 N N . LEU A 1 87 ? 1.101 6.299 -6.672 1.00 95.00 87 LEU A N 1
ATOM 646 C CA . LEU A 1 87 ? 2.460 6.338 -7.189 1.00 95.00 87 LEU A CA 1
ATOM 647 C C . LEU A 1 87 ? 2.433 5.962 -8.667 1.00 95.00 87 LEU A C 1
ATOM 649 O O . LEU A 1 87 ? 1.906 4.912 -9.033 1.00 95.00 87 LEU A O 1
ATOM 653 N N . VAL A 1 88 ? 3.056 6.797 -9.492 1.00 96.62 88 VAL A N 1
ATOM 654 C CA . VAL A 1 88 ? 3.403 6.478 -10.876 1.00 96.62 88 VAL A CA 1
ATOM 655 C C . VAL A 1 88 ? 4.891 6.734 -11.030 1.00 96.62 88 VAL A C 1
ATOM 657 O O . VAL A 1 88 ? 5.358 7.840 -10.767 1.00 96.62 88 VAL A O 1
ATOM 660 N N . SER A 1 89 ? 5.635 5.717 -11.439 1.00 95.62 89 SER A N 1
ATOM 661 C CA . SER A 1 89 ? 7.064 5.828 -11.708 1.00 95.62 89 SER A CA 1
ATOM 662 C C . SER A 1 89 ? 7.431 5.001 -12.930 1.00 95.62 89 SER A C 1
ATOM 664 O O . SER A 1 89 ? 6.758 4.025 -13.256 1.00 95.62 89 SER A O 1
ATOM 666 N N . SER A 1 90 ? 8.516 5.370 -13.602 1.00 95.38 90 SER A N 1
ATOM 667 C CA . SER A 1 90 ? 9.169 4.416 -14.496 1.00 95.38 90 SER A CA 1
ATOM 668 C C . SER A 1 90 ? 9.824 3.324 -13.658 1.00 95.38 90 SER A C 1
ATOM 670 O O . SER A 1 90 ? 10.262 3.565 -12.531 1.00 95.38 90 SER A O 1
ATOM 672 N N . ARG A 1 91 ? 9.954 2.127 -14.219 1.00 91.56 91 ARG A N 1
ATOM 673 C CA . ARG A 1 91 ? 10.597 1.011 -13.536 1.00 91.56 91 ARG A CA 1
ATOM 674 C C . ARG A 1 91 ? 12.034 1.357 -13.143 1.00 91.56 91 ARG A C 1
ATOM 676 O O . ARG A 1 91 ? 12.417 1.134 -12.000 1.00 91.56 91 ARG A O 1
ATOM 683 N N . ALA A 1 92 ? 12.757 2.040 -14.031 1.00 92.44 92 ALA A N 1
ATOM 684 C CA . ALA A 1 92 ? 14.120 2.516 -13.796 1.00 92.44 92 ALA A CA 1
ATOM 685 C C . ALA A 1 92 ? 14.248 3.524 -12.635 1.00 92.44 92 ALA A C 1
ATOM 687 O O . ALA A 1 92 ? 15.296 3.586 -12.000 1.00 92.44 92 ALA A O 1
ATOM 688 N N . ALA A 1 93 ? 13.201 4.301 -12.342 1.00 91.19 93 ALA A N 1
ATOM 689 C CA . ALA A 1 93 ? 13.190 5.269 -11.242 1.00 91.19 93 ALA A CA 1
ATOM 690 C C . ALA A 1 93 ? 12.643 4.687 -9.924 1.00 91.19 93 ALA A C 1
ATOM 692 O O . ALA A 1 93 ? 12.561 5.395 -8.922 1.00 91.19 93 ALA A O 1
ATOM 693 N N . SER A 1 94 ? 12.272 3.403 -9.888 1.00 84.25 94 SER A N 1
ATOM 694 C CA . SER A 1 94 ? 11.764 2.737 -8.679 1.00 84.25 94 SER A CA 1
ATOM 695 C C . SER A 1 94 ? 12.689 2.831 -7.456 1.00 84.25 94 SER A C 1
ATOM 697 O O . SER A 1 94 ? 12.153 3.006 -6.359 1.00 84.25 94 SER A O 1
ATOM 699 N N . PRO A 1 95 ? 14.033 2.769 -7.587 1.00 86.69 95 PRO A N 1
ATOM 700 C CA . PRO A 1 95 ? 14.926 2.929 -6.436 1.00 86.69 95 PRO A CA 1
ATOM 701 C C . PRO A 1 95 ? 14.830 4.311 -5.765 1.00 86.69 95 PRO A C 1
ATOM 703 O O . PRO A 1 95 ? 15.077 4.439 -4.567 1.00 86.69 95 PRO A O 1
ATOM 706 N N . ASP A 1 96 ? 14.412 5.346 -6.504 1.00 90.19 96 ASP A N 1
ATOM 707 C CA . ASP A 1 96 ? 14.313 6.726 -6.007 1.00 90.19 96 ASP A CA 1
ATOM 708 C C . ASP A 1 96 ? 12.998 7.016 -5.253 1.00 90.19 96 ASP A C 1
ATOM 710 O O . ASP A 1 96 ? 12.795 8.089 -4.684 1.00 90.19 96 ASP A O 1
ATOM 714 N N . VAL A 1 97 ? 12.095 6.032 -5.152 1.00 90.19 97 VAL A N 1
ATOM 715 C CA . VAL A 1 97 ? 10.851 6.167 -4.370 1.00 90.19 97 VAL A CA 1
ATOM 716 C C . VAL A 1 97 ? 11.146 6.532 -2.912 1.00 90.19 97 VAL A C 1
ATOM 718 O O . VAL A 1 97 ? 10.369 7.248 -2.282 1.00 90.19 97 VAL A O 1
ATOM 721 N N . LYS A 1 98 ? 12.289 6.099 -2.370 1.00 88.69 98 LYS A N 1
ATOM 722 C CA . LYS A 1 98 ? 12.715 6.488 -1.023 1.00 88.69 98 LYS A CA 1
ATOM 723 C C . LYS A 1 98 ? 12.944 7.999 -0.903 1.00 88.69 98 LYS A C 1
ATOM 725 O O . LYS A 1 98 ? 12.471 8.586 0.068 1.00 88.69 98 LYS A O 1
ATOM 730 N N . GLY A 1 99 ? 13.618 8.610 -1.879 1.00 92.88 99 GLY A N 1
ATOM 731 C CA . GLY A 1 99 ? 13.854 10.055 -1.913 1.00 92.88 99 GLY A CA 1
ATOM 732 C C . GLY A 1 99 ? 12.545 10.835 -2.025 1.00 92.88 99 GLY A C 1
ATOM 733 O O . GLY A 1 99 ? 12.316 11.777 -1.268 1.00 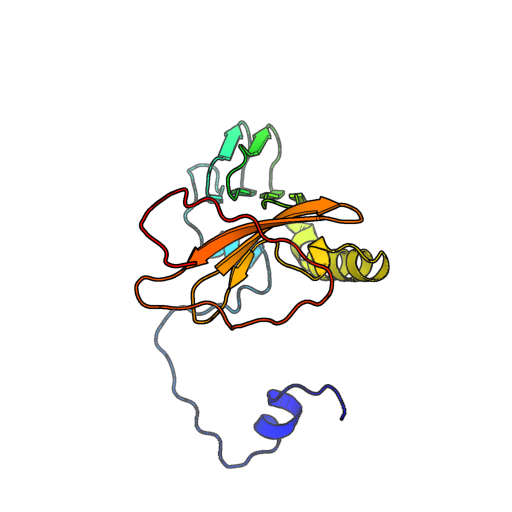92.88 99 GLY A O 1
ATOM 734 N N . LEU A 1 100 ? 11.625 10.366 -2.875 1.00 93.50 100 LEU A N 1
ATOM 735 C CA . LEU A 1 100 ? 10.274 10.925 -2.975 1.00 93.50 100 LEU A CA 1
ATOM 736 C C . LEU A 1 100 ? 9.530 10.881 -1.629 1.00 93.50 100 LEU A C 1
ATOM 738 O O . LEU A 1 100 ? 8.935 11.871 -1.208 1.00 93.50 100 LEU A O 1
ATOM 742 N N . VAL A 1 101 ? 9.573 9.743 -0.930 1.00 92.56 101 VAL A N 1
ATOM 743 C CA . VAL A 1 101 ? 8.933 9.592 0.386 1.00 92.56 101 VAL A CA 1
ATOM 744 C C . VAL A 1 101 ? 9.566 10.519 1.428 1.00 92.56 101 VAL A C 1
ATOM 746 O O . VAL A 1 101 ? 8.853 11.035 2.286 1.00 92.56 101 VAL A O 1
ATOM 749 N N . GLU A 1 102 ? 10.880 10.738 1.389 1.00 94.19 102 GLU A N 1
ATOM 750 C CA . GLU A 1 102 ? 11.566 11.681 2.282 1.00 94.19 102 GLU A CA 1
ATOM 751 C C . GLU A 1 102 ? 11.124 13.129 2.024 1.00 94.19 102 GLU A C 1
ATOM 753 O O . GLU A 1 102 ? 10.725 13.804 2.973 1.00 94.19 102 GLU A O 1
ATOM 758 N N . ALA A 1 103 ? 11.053 13.562 0.764 1.00 95.69 103 ALA A N 1
ATOM 759 C CA . ALA A 1 103 ? 10.552 14.892 0.408 1.00 95.69 103 ALA A CA 1
ATOM 760 C C . ALA A 1 103 ? 9.098 15.115 0.871 1.00 95.69 103 ALA A C 1
ATOM 762 O O . ALA A 1 103 ? 8.784 16.121 1.506 1.00 95.69 103 ALA A O 1
ATOM 763 N N . LEU A 1 104 ? 8.210 14.136 0.657 1.00 95.69 104 LEU A N 1
ATOM 764 C CA . LEU A 1 104 ? 6.813 14.222 1.105 1.00 95.69 104 LEU A CA 1
ATOM 765 C C . LEU A 1 104 ? 6.687 14.320 2.637 1.00 95.69 104 LEU A C 1
ATOM 767 O O . LEU A 1 104 ? 5.765 14.962 3.146 1.00 95.69 104 LEU A O 1
ATOM 771 N N . LYS A 1 105 ? 7.614 13.716 3.394 1.00 94.25 105 LYS A N 1
ATOM 772 C CA . LYS A 1 105 ? 7.662 13.867 4.859 1.00 94.25 105 LYS A CA 1
ATOM 773 C C . LYS A 1 105 ? 8.044 15.280 5.271 1.00 94.25 105 LYS A C 1
ATOM 775 O O . LYS A 1 105 ? 7.455 15.800 6.215 1.00 94.25 105 LYS A O 1
ATOM 780 N N . GLU A 1 106 ? 9.005 15.889 4.585 1.00 95.88 106 GLU A N 1
ATOM 781 C CA . GLU A 1 106 ? 9.422 17.273 4.840 1.00 95.88 106 GLU A CA 1
ATOM 782 C C . GLU A 1 106 ? 8.298 18.269 4.531 1.00 95.88 106 GLU A C 1
ATOM 784 O O . GLU A 1 106 ? 8.112 19.241 5.261 1.00 95.88 106 GLU A O 1
ATOM 789 N N . GLU A 1 107 ? 7.473 17.972 3.527 1.00 95.81 107 GLU A N 1
ATOM 790 C CA . GLU A 1 107 ? 6.247 18.719 3.222 1.00 95.81 107 GLU A CA 1
ATOM 791 C C . GLU A 1 107 ? 5.108 18.501 4.237 1.00 95.81 107 GLU A C 1
ATOM 793 O O . GLU A 1 107 ? 4.072 19.165 4.162 1.00 95.81 107 GLU A O 1
ATOM 798 N N . GLY A 1 108 ? 5.260 17.567 5.179 1.00 92.12 108 GLY A N 1
ATOM 799 C CA . GLY A 1 108 ? 4.230 17.239 6.164 1.00 92.12 108 GLY A CA 1
ATOM 800 C C . GLY A 1 108 ? 3.040 16.472 5.584 1.00 92.12 108 GLY A C 1
ATOM 801 O O . GLY A 1 108 ? 1.934 16.557 6.123 1.00 92.12 108 GLY A O 1
ATOM 802 N N . ARG A 1 109 ? 3.237 15.726 4.489 1.00 92.88 109 ARG A N 1
ATOM 803 C CA . ARG A 1 109 ? 2.181 14.914 3.874 1.00 92.88 109 ARG A CA 1
ATOM 804 C C . ARG A 1 109 ? 1.867 13.684 4.735 1.00 92.88 109 ARG A C 1
ATOM 806 O O . ARG A 1 109 ? 2.767 12.874 4.992 1.00 92.88 109 ARG A O 1
ATOM 813 N N . PRO A 1 110 ? 0.612 13.503 5.187 1.00 88.56 110 PRO A N 1
ATOM 814 C CA . PRO A 1 110 ? 0.247 12.364 6.022 1.00 88.56 110 PRO A CA 1
ATOM 815 C C . PRO A 1 110 ? 0.416 11.028 5.290 1.00 88.56 110 PRO A C 1
ATOM 817 O O . PRO A 1 110 ? 0.798 10.053 5.923 1.00 88.56 110 PRO A O 1
ATOM 820 N N . GLU A 1 111 ? 0.246 10.982 3.970 1.00 90.44 111 GLU A N 1
ATOM 821 C CA . GLU A 1 111 ? 0.369 9.767 3.151 1.00 90.44 111 GLU A CA 1
ATOM 822 C C . GLU A 1 111 ? 1.775 9.140 3.224 1.00 90.44 111 GLU A C 1
ATOM 824 O O . GLU A 1 111 ? 1.941 7.934 3.053 1.00 90.44 111 GLU A O 1
ATOM 829 N N . ALA A 1 112 ? 2.804 9.941 3.523 1.00 90.62 112 ALA A N 1
ATOM 830 C CA . ALA A 1 112 ? 4.185 9.473 3.649 1.00 90.62 112 ALA A CA 1
ATOM 831 C C . ALA A 1 112 ? 4.536 8.934 5.051 1.00 90.62 112 ALA A C 1
ATOM 833 O O . ALA A 1 112 ? 5.643 8.425 5.266 1.00 90.62 112 ALA A O 1
ATOM 834 N N . THR A 1 113 ? 3.635 9.076 6.029 1.00 85.19 113 THR A N 1
ATOM 835 C 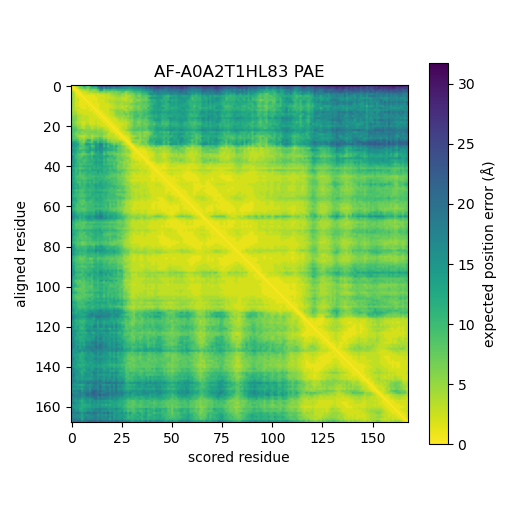CA . THR A 1 113 ? 3.903 8.769 7.449 1.00 85.19 113 THR A CA 1
ATOM 836 C C . THR A 1 113 ? 2.814 7.952 8.135 1.00 85.19 113 THR A C 1
ATOM 838 O O . THR A 1 113 ? 3.105 7.217 9.081 1.00 85.19 113 THR A O 1
ATOM 841 N N . GLU A 1 114 ? 1.576 8.049 7.667 1.00 83.69 114 GLU A N 1
ATOM 842 C CA . GLU A 1 114 ? 0.398 7.425 8.243 1.00 83.69 114 GLU A CA 1
ATOM 843 C C . GLU A 1 114 ? -0.261 6.513 7.209 1.00 83.69 114 GLU A C 1
ATOM 845 O O . GLU A 1 114 ? -0.475 6.895 6.066 1.00 83.69 114 GLU A O 1
ATOM 850 N N . HIS A 1 115 ? -0.660 5.315 7.634 1.00 79.50 115 HIS A N 1
ATOM 851 C CA . HIS A 1 115 ? -1.587 4.503 6.853 1.00 79.50 115 HIS A CA 1
ATOM 852 C C . HIS A 1 115 ? -3.024 4.892 7.203 1.00 79.50 115 HIS A C 1
ATOM 854 O O . HIS A 1 115 ? -3.368 4.988 8.388 1.00 79.50 115 HIS A O 1
ATOM 860 N N . LEU A 1 116 ? -3.902 5.005 6.198 1.00 82.44 116 LEU A N 1
ATOM 861 C CA . LEU A 1 116 ? -5.338 5.203 6.435 1.00 82.44 116 LEU A CA 1
ATOM 862 C C . LEU A 1 116 ? -5.938 4.147 7.368 1.00 82.44 116 LEU A C 1
ATOM 864 O O . LEU A 1 116 ? -6.802 4.474 8.190 1.00 82.44 116 LEU A O 1
ATOM 868 N N . ARG A 1 117 ? -5.492 2.889 7.244 1.00 89.00 117 ARG A N 1
ATOM 869 C CA . ARG A 1 117 ? -5.899 1.767 8.094 1.00 89.00 117 ARG A CA 1
ATOM 870 C C . ARG A 1 117 ? -4.817 1.437 9.109 1.00 89.00 117 ARG A C 1
ATOM 872 O O . ARG A 1 117 ? -3.690 1.105 8.763 1.00 89.00 117 ARG A O 1
ATOM 879 N N . ILE A 1 118 ? -5.211 1.434 10.374 1.00 89.25 118 ILE A N 1
ATOM 880 C CA . ILE A 1 118 ? -4.335 1.155 11.502 1.00 89.25 118 ILE A CA 1
ATOM 881 C C . ILE A 1 118 ? -4.808 -0.120 12.195 1.00 89.25 118 ILE A C 1
ATOM 883 O O . ILE A 1 118 ? -5.930 -0.196 12.704 1.00 89.25 118 ILE A O 1
ATOM 887 N N . HIS A 1 119 ? -3.922 -1.114 12.233 1.00 89.81 119 HIS A N 1
ATOM 888 C CA . HIS A 1 119 ? -4.167 -2.395 12.885 1.00 89.81 119 HIS A CA 1
ATOM 889 C C . HIS A 1 119 ? -3.874 -2.332 14.390 1.00 89.81 119 HIS A C 1
ATOM 891 O O . HIS A 1 119 ? -2.953 -1.653 14.863 1.00 89.81 119 HIS A O 1
ATOM 897 N N . ARG A 1 120 ? -4.711 -3.031 15.154 1.00 91.94 120 ARG A N 1
ATOM 898 C CA . ARG A 1 120 ? -4.671 -3.149 16.613 1.00 91.94 120 ARG A CA 1
ATOM 899 C C . ARG A 1 120 ? -4.962 -4.601 17.013 1.00 91.94 120 ARG A C 1
ATOM 901 O O . ARG A 1 120 ? -5.563 -5.327 16.228 1.00 91.94 120 ARG A O 1
ATOM 908 N N . PRO A 1 121 ? -4.606 -5.032 18.235 1.00 93.38 121 PRO A N 1
ATOM 909 C CA . PRO A 1 121 ? -4.887 -6.399 18.683 1.00 93.38 121 PRO A CA 1
ATOM 910 C C . PRO A 1 121 ? -6.371 -6.796 18.608 1.00 93.38 121 PRO A C 1
ATOM 912 O O . PRO A 1 121 ? -6.683 -7.959 18.394 1.00 93.38 121 PRO A O 1
ATOM 915 N N . TRP A 1 122 ? -7.287 -5.830 18.743 1.00 94.12 122 TRP A N 1
ATOM 916 C CA . TRP A 1 122 ? -8.733 -6.052 18.652 1.00 94.12 122 TRP A CA 1
ATOM 917 C C . TRP A 1 122 ? -9.295 -5.998 17.221 1.00 94.12 122 TRP A C 1
ATOM 919 O O . TRP A 1 122 ? -10.486 -6.234 17.038 1.00 94.12 122 TRP A O 1
ATOM 929 N N . GLY A 1 123 ? -8.487 -5.671 16.205 1.00 95.44 123 GLY A N 1
ATOM 930 C CA . GLY A 1 123 ? -8.936 -5.502 14.820 1.00 95.44 123 GLY A CA 1
ATOM 931 C C . GLY A 1 123 ? -8.257 -4.332 14.110 1.00 95.44 123 GLY A C 1
ATOM 932 O O . GLY A 1 123 ? -7.031 -4.238 14.071 1.00 95.44 123 GLY A O 1
ATOM 933 N N . TRP A 1 124 ? -9.029 -3.438 13.499 1.00 94.81 124 TRP A N 1
ATOM 934 C CA . TRP A 1 124 ? -8.484 -2.237 12.864 1.00 94.81 124 TRP A CA 1
ATOM 935 C C . TRP A 1 124 ? -9.484 -1.087 12.857 1.00 94.81 124 TRP A C 1
ATOM 937 O O . TRP A 1 124 ? -10.698 -1.285 12.885 1.00 94.81 124 TRP A O 1
ATOM 947 N N . TYR A 1 125 ? -8.968 0.135 12.760 1.00 93.56 125 TYR A N 1
ATOM 948 C CA . TYR A 1 125 ? -9.767 1.285 12.352 1.00 93.56 125 TYR A CA 1
ATOM 949 C C . TYR A 1 125 ? -9.169 1.925 11.111 1.00 93.56 125 TYR A C 1
ATOM 951 O O . TYR A 1 125 ? -7.964 1.880 10.882 1.00 93.56 125 TYR A O 1
ATOM 959 N N . GLN A 1 126 ? -10.031 2.536 10.318 1.00 91.44 126 GLN A N 1
ATOM 960 C CA . GLN A 1 126 ? -9.673 3.275 9.129 1.00 91.44 126 GLN A CA 1
ATOM 961 C C . GLN A 1 126 ? -10.310 4.657 9.198 1.00 91.44 126 GLN A C 1
ATOM 963 O O . GLN A 1 126 ? -11.502 4.770 9.492 1.00 91.44 126 GLN A O 1
ATOM 968 N N . ARG A 1 127 ? -9.525 5.708 8.955 1.00 89.19 127 ARG A N 1
ATOM 969 C CA . ARG A 1 127 ? -10.061 7.071 8.841 1.00 89.19 127 ARG A CA 1
ATOM 970 C C . ARG A 1 127 ? -10.869 7.164 7.544 1.00 89.19 127 ARG A C 1
ATOM 972 O O . ARG A 1 127 ? -10.383 6.751 6.499 1.00 89.19 127 ARG A O 1
ATOM 979 N N . VAL A 1 128 ? -12.109 7.633 7.642 1.00 89.94 128 VAL A N 1
ATOM 980 C CA . VAL A 1 128 ? -13.004 7.824 6.486 1.00 89.94 128 VAL A CA 1
ATOM 981 C C . VAL A 1 128 ? -13.099 9.300 6.140 1.00 89.94 128 VAL A C 1
ATOM 983 O O . VAL A 1 128 ? -13.036 9.652 4.973 1.00 89.94 128 VAL A O 1
ATOM 986 N N . ASP A 1 129 ? -13.220 10.150 7.160 1.00 88.94 129 ASP A N 1
ATOM 987 C CA . ASP A 1 129 ? -13.291 11.597 6.997 1.00 88.94 129 ASP A CA 1
ATOM 988 C C . ASP A 1 129 ? -12.773 12.297 8.262 1.00 88.94 129 ASP A C 1
ATOM 990 O O . ASP A 1 129 ? -12.770 11.721 9.363 1.00 88.94 129 ASP A O 1
ATOM 994 N N . ILE A 1 130 ? -12.305 13.530 8.110 1.00 88.25 130 ILE A N 1
ATOM 995 C CA . ILE A 1 130 ? -11.827 14.370 9.200 1.00 88.25 130 ILE A CA 1
ATOM 996 C C . ILE A 1 130 ? -12.095 15.840 8.894 1.00 88.25 130 ILE A C 1
ATOM 998 O O . ILE A 1 130 ? -11.785 16.346 7.821 1.00 88.25 130 ILE A O 1
ATOM 1002 N N . GLY A 1 131 ? -12.618 16.544 9.890 1.00 90.69 131 GLY A N 1
ATOM 1003 C CA . GLY A 1 131 ? -12.777 17.988 9.841 1.00 90.69 131 GLY A CA 1
ATOM 1004 C C . GLY A 1 131 ? -12.375 18.637 11.162 1.00 90.69 131 GLY A C 1
ATOM 1005 O O . GLY A 1 131 ? -12.039 17.945 12.124 1.00 90.69 131 GLY A O 1
ATOM 1006 N N . PRO A 1 132 ? -12.459 19.974 11.261 1.00 90.56 132 PRO A N 1
ATOM 1007 C CA . PRO A 1 132 ? -11.952 20.716 12.418 1.00 90.56 132 PRO A CA 1
ATOM 1008 C C . PRO A 1 132 ? -12.519 20.282 13.778 1.00 90.56 132 PRO A C 1
ATOM 1010 O O . PRO A 1 132 ? -11.878 20.482 14.805 1.00 90.56 132 PRO A O 1
ATOM 1013 N N . ARG A 1 133 ? -13.731 19.709 13.808 1.00 92.19 133 ARG A N 1
ATOM 1014 C CA . ARG A 1 133 ? -14.413 19.280 15.044 1.00 92.19 133 ARG A CA 1
ATOM 1015 C C . ARG A 1 133 ? -14.998 17.871 14.978 1.00 92.19 133 ARG A C 1
ATOM 1017 O O . ARG A 1 133 ? -15.817 17.521 15.823 1.00 92.19 133 ARG A O 1
ATOM 1024 N N . PHE A 1 134 ? -14.627 17.073 13.980 1.00 92.81 134 PHE A N 1
ATOM 1025 C CA . PHE A 1 134 ? -15.148 15.716 13.855 1.00 92.81 134 PHE A CA 1
ATOM 1026 C C . PHE A 1 134 ? -14.128 14.773 13.228 1.00 92.81 134 PHE A C 1
ATOM 1028 O O . PHE A 1 134 ? -13.234 15.179 12.489 1.00 92.81 134 PHE A O 1
ATOM 1035 N N . GLN A 1 135 ? -14.306 13.487 13.504 1.00 92.69 135 GLN A N 1
ATOM 1036 C CA . GLN A 1 135 ? -13.578 12.423 12.841 1.00 92.69 135 GLN A CA 1
ATOM 1037 C C . GLN A 1 135 ? -14.524 11.252 12.616 1.00 92.69 135 GLN A C 1
ATOM 1039 O O . GLN A 1 135 ? -15.196 10.812 13.549 1.00 92.69 135 GLN A O 1
ATOM 1044 N N . VAL A 1 136 ? -14.536 10.724 11.396 1.00 94.69 136 VAL A N 1
ATOM 1045 C CA . VAL A 1 136 ? -15.290 9.522 11.044 1.00 94.69 136 VAL A CA 1
ATOM 1046 C C . VAL A 1 136 ? -14.309 8.377 10.855 1.00 94.69 136 VAL A C 1
ATOM 1048 O O . VAL A 1 136 ? -13.321 8.487 10.121 1.00 94.69 136 VAL A O 1
ATOM 1051 N N . LYS A 1 137 ? -14.572 7.260 11.534 1.00 94.44 137 LYS A N 1
ATOM 1052 C CA . LYS A 1 137 ? -13.775 6.040 11.418 1.00 94.44 137 LYS A CA 1
ATOM 1053 C C . LYS A 1 137 ? -14.663 4.870 11.037 1.00 94.44 137 LYS A C 1
ATOM 1055 O O . LYS A 1 137 ? -15.717 4.668 11.629 1.00 94.44 137 LYS A O 1
ATOM 1060 N N . ARG A 1 138 ? -14.182 4.051 10.107 1.00 95.00 138 ARG A N 1
ATOM 1061 C CA . ARG A 1 138 ? -14.673 2.690 9.913 1.00 95.00 138 ARG A CA 1
ATOM 1062 C C . ARG A 1 138 ? -13.871 1.776 10.820 1.00 95.00 138 ARG A C 1
ATOM 1064 O O . ARG A 1 138 ? -12.646 1.784 10.758 1.00 95.00 138 ARG A O 1
ATOM 1071 N N . ILE A 1 139 ? -14.545 0.999 11.653 1.00 95.44 139 ILE A N 1
ATOM 1072 C CA . ILE A 1 139 ? -13.899 0.125 12.630 1.00 95.44 139 ILE A CA 1
ATOM 1073 C C . ILE A 1 139 ? -14.334 -1.311 12.353 1.00 95.44 139 ILE A C 1
ATOM 1075 O O . ILE A 1 139 ? -15.509 -1.574 12.109 1.00 95.44 139 ILE A O 1
ATOM 1079 N N . MET A 1 140 ? -13.373 -2.229 12.369 1.00 96.19 140 MET A N 1
ATOM 1080 C CA . MET A 1 140 ? -13.610 -3.666 12.379 1.00 96.19 140 MET A CA 1
ATOM 1081 C C . MET A 1 140 ? -13.055 -4.210 13.685 1.00 96.19 140 MET A C 1
ATOM 1083 O O . MET A 1 140 ? -11.868 -4.044 13.971 1.00 96.19 140 MET A O 1
ATOM 1087 N N . VAL A 1 141 ? -13.924 -4.839 14.466 1.00 96.19 141 VAL A N 1
ATOM 1088 C CA . VAL A 1 141 ? -13.558 -5.510 15.710 1.00 96.19 141 VAL A CA 1
ATOM 1089 C C . VAL A 1 141 ? -13.645 -7.011 15.463 1.00 96.19 141 VAL A C 1
ATOM 1091 O O . VAL A 1 141 ? -14.644 -7.503 14.938 1.00 96.19 141 VAL A O 1
ATOM 1094 N N . ILE A 1 142 ? -12.575 -7.727 15.798 1.00 96.50 142 ILE A N 1
ATOM 1095 C CA . ILE A 1 142 ? -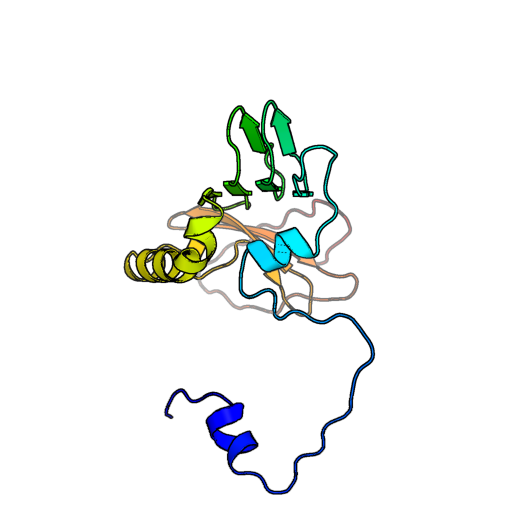12.527 -9.188 15.724 1.00 96.50 142 ILE A CA 1
ATOM 1096 C C . ILE A 1 142 ? -13.550 -9.746 16.730 1.00 96.50 142 ILE A C 1
ATOM 1098 O O . ILE A 1 142 ? -13.628 -9.222 17.843 1.00 96.50 142 ILE A O 1
ATOM 1102 N N . PRO A 1 143 ? -14.327 -10.792 16.391 1.00 96.31 143 PRO A N 1
ATOM 1103 C CA . PRO A 1 143 ? -15.288 -11.380 17.323 1.00 96.31 143 PRO A CA 1
ATOM 1104 C C . PRO A 1 143 ? -14.669 -11.699 18.694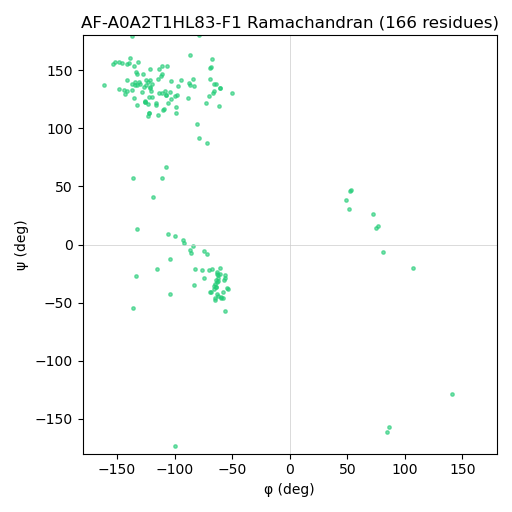 1.00 96.31 143 PRO A C 1
ATOM 1106 O O . PRO A 1 143 ? -13.611 -12.320 18.770 1.00 96.31 143 PRO A O 1
ATOM 1109 N N . GLY A 1 144 ? -15.329 -11.259 19.770 1.00 95.38 144 GLY A N 1
ATOM 1110 C CA . GLY A 1 144 ? -14.868 -11.432 21.154 1.00 95.38 144 GLY A CA 1
ATOM 1111 C C . GLY A 1 144 ? -13.814 -10.423 21.630 1.00 95.38 144 GLY A C 1
ATOM 1112 O O . GLY A 1 144 ? -13.473 -10.420 22.810 1.00 95.38 144 GLY A O 1
ATOM 1113 N N . ALA A 1 145 ? -13.302 -9.557 20.752 1.00 95.94 145 ALA A N 1
ATOM 1114 C CA . ALA A 1 145 ? -12.408 -8.475 21.144 1.00 95.94 145 ALA A CA 1
ATOM 1115 C C . ALA A 1 145 ? -13.183 -7.219 21.574 1.00 95.94 145 ALA A C 1
ATOM 1117 O O . ALA A 1 145 ? -14.354 -7.040 21.246 1.00 95.94 145 ALA A O 1
ATOM 1118 N N . GLN A 1 146 ? -12.492 -6.320 22.275 1.00 94.62 146 GLN A N 1
ATOM 1119 C CA . GLN A 1 146 ? -13.039 -5.042 22.726 1.00 94.62 146 GLN A CA 1
ATOM 1120 C C . GLN A 1 146 ? -12.078 -3.893 22.430 1.00 94.62 146 GLN A C 1
ATOM 1122 O O . GLN A 1 146 ? -10.852 -4.053 22.442 1.0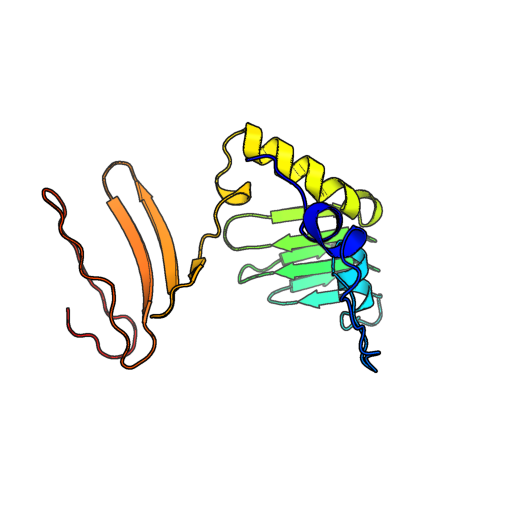0 94.62 146 GLN A O 1
ATOM 1127 N N . LEU A 1 147 ? -12.648 -2.719 22.178 1.00 92.69 147 LEU A N 1
ATOM 1128 C CA . LEU A 1 147 ? -11.894 -1.477 22.082 1.00 92.69 147 LEU A CA 1
ATOM 1129 C C . LE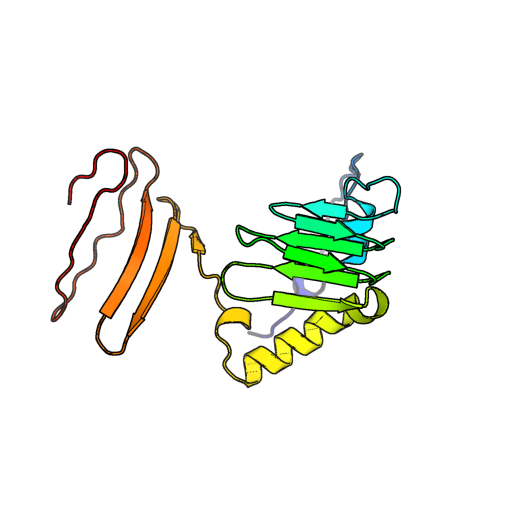U A 1 147 ? -11.347 -1.096 23.461 1.00 92.69 147 LEU A C 1
ATOM 1131 O O . LEU A 1 147 ? -11.920 -1.422 24.498 1.00 92.69 147 LEU A O 1
ATOM 1135 N N . SER A 1 148 ? -10.233 -0.370 23.484 1.00 88.25 148 SER A N 1
ATOM 1136 C CA . SER A 1 148 ? -9.736 0.212 24.730 1.00 88.25 148 SER A CA 1
ATOM 1137 C C . SER A 1 148 ? -10.713 1.274 25.233 1.00 88.25 148 SER A C 1
ATOM 1139 O O . SER A 1 148 ? -11.080 2.165 24.468 1.00 88.25 148 SER A O 1
ATOM 1141 N N . LEU A 1 149 ? -11.073 1.220 26.518 1.00 86.38 149 LEU A N 1
ATOM 1142 C CA . LEU A 1 149 ? -11.885 2.254 27.158 1.00 86.38 149 LEU A CA 1
ATOM 1143 C C . LEU A 1 149 ? -11.156 3.605 27.084 1.00 86.38 149 LEU A C 1
ATOM 1145 O O . LEU A 1 149 ? -9.955 3.687 27.355 1.00 86.38 149 LEU A O 1
ATOM 1149 N N . GLN A 1 150 ? -11.871 4.663 26.712 1.00 86.25 150 GLN A N 1
ATOM 1150 C CA . GLN A 1 150 ? -11.328 6.017 26.619 1.00 86.25 150 GLN A CA 1
ATOM 1151 C C . GLN A 1 150 ? -12.249 6.995 27.348 1.00 86.25 150 GLN A C 1
ATOM 1153 O O . GLN A 1 150 ? -13.470 6.899 27.249 1.00 86.25 150 GLN A O 1
ATOM 1158 N N . LYS A 1 151 ? -11.662 7.959 28.064 1.00 88.00 151 LYS A N 1
ATOM 1159 C CA . LYS A 1 151 ? -12.394 9.071 28.682 1.00 88.00 151 LYS A CA 1
ATOM 1160 C C . LYS A 1 151 ? -12.182 10.335 27.858 1.00 88.00 151 LYS A C 1
ATOM 1162 O O . LYS A 1 151 ? -11.046 10.710 27.574 1.00 88.00 151 LYS A O 1
ATOM 1167 N N . HIS A 1 152 ? -13.269 11.033 27.549 1.00 85.88 152 HIS A N 1
ATOM 1168 C CA . HIS A 1 152 ? -13.241 12.319 26.857 1.00 85.88 152 HIS A CA 1
ATOM 1169 C C . HIS A 1 152 ? -14.104 13.339 27.607 1.00 85.88 152 HIS A C 1
ATOM 1171 O O . HIS A 1 152 ? -15.184 13.001 28.077 1.00 85.88 152 HIS A O 1
ATOM 1177 N N . PHE A 1 153 ? -13.630 14.584 27.732 1.00 84.38 153 PHE A N 1
ATOM 1178 C CA . PHE A 1 153 ? -14.372 15.655 28.417 1.00 84.38 153 PHE A CA 1
ATOM 1179 C C . PHE A 1 153 ? -15.406 16.342 27.510 1.00 84.38 153 PHE A C 1
ATOM 1181 O O . PHE A 1 153 ? -16.477 16.716 27.974 1.00 84.38 153 PHE A O 1
ATOM 1188 N N . HIS A 1 154 ? -15.098 16.488 26.215 1.00 86.50 154 HIS A N 1
ATOM 1189 C CA . HIS A 1 154 ? -15.912 17.233 25.244 1.00 86.50 154 HIS A CA 1
ATOM 1190 C C . HIS A 1 154 ? -16.043 16.466 23.921 1.00 86.50 154 HIS A C 1
ATOM 1192 O O . HIS A 1 154 ? -15.646 16.952 22.863 1.00 86.50 154 HIS A O 1
ATOM 1198 N N . ARG A 1 155 ? -16.554 15.231 23.981 1.00 90.81 155 ARG A N 1
ATOM 1199 C CA . ARG A 1 155 ? -16.795 14.393 22.799 1.00 90.81 155 ARG A CA 1
ATOM 1200 C C . ARG A 1 155 ? -18.148 13.708 22.912 1.00 90.81 155 ARG A C 1
ATOM 1202 O O . ARG A 1 155 ? -18.444 13.114 23.940 1.00 90.81 155 ARG A O 1
ATOM 1209 N N . ALA A 1 156 ? -18.922 13.768 21.836 1.00 90.44 156 ALA A N 1
ATOM 1210 C CA . ALA A 1 156 ? -20.038 12.864 21.603 1.00 90.44 156 ALA A CA 1
ATOM 1211 C C . ALA A 1 156 ? -19.606 11.819 20.569 1.00 90.44 156 ALA A C 1
ATOM 1213 O O . ALA A 1 156 ? -18.916 12.152 19.603 1.00 90.44 156 ALA A O 1
ATOM 1214 N N . GLU A 1 157 ? -20.010 10.569 20.765 1.00 93.06 157 GLU A N 1
ATOM 1215 C CA . GLU A 1 157 ? -19.745 9.469 19.842 1.00 93.06 157 GLU A CA 1
ATOM 1216 C C . GLU A 1 157 ? -21.052 8.891 19.343 1.00 93.06 157 GLU A C 1
ATOM 1218 O O . GLU A 1 157 ? -21.995 8.714 20.108 1.00 93.06 157 GLU A O 1
ATOM 1223 N N . HIS A 1 158 ? -21.084 8.589 18.051 1.00 92.88 158 HIS A N 1
ATOM 1224 C CA . HIS A 1 158 ? -22.223 7.964 17.406 1.00 92.88 158 HIS A CA 1
ATOM 1225 C C . HIS A 1 158 ? -21.722 6.714 16.699 1.00 92.88 158 HIS A C 1
ATOM 1227 O O . HIS A 1 158 ? -20.803 6.782 15.879 1.00 92.88 158 HIS A O 1
ATOM 1233 N N . TRP A 1 159 ? -22.322 5.578 17.036 1.00 94.12 159 TRP A N 1
ATOM 1234 C CA . TRP A 1 159 ? -21.929 4.273 16.527 1.00 94.12 159 TRP A CA 1
ATOM 1235 C C . TRP A 1 159 ? -23.008 3.738 15.599 1.00 94.12 159 TRP A C 1
ATOM 1237 O O . TRP A 1 159 ? -24.187 3.714 15.942 1.00 94.12 159 TRP A O 1
ATOM 1247 N N . VAL A 1 160 ? -22.591 3.297 14.414 1.00 95.69 160 VAL A N 1
ATOM 1248 C CA . VAL A 1 160 ? -23.470 2.650 13.440 1.00 95.69 160 VAL A CA 1
ATOM 1249 C C . VAL A 1 160 ? -22.888 1.280 13.127 1.00 95.69 160 VAL A C 1
ATOM 1251 O O . VAL A 1 160 ? -21.827 1.166 12.510 1.00 95.69 160 VAL A O 1
ATOM 1254 N N . VAL A 1 161 ? -23.578 0.228 13.568 1.00 96.00 161 VAL A N 1
ATOM 1255 C CA . VAL A 1 161 ? -23.173 -1.155 13.297 1.00 96.00 161 VAL A CA 1
ATOM 1256 C C . VAL A 1 161 ? -23.621 -1.526 11.886 1.00 96.00 161 VAL A C 1
ATOM 1258 O O . VAL A 1 161 ? -24.793 -1.779 11.635 1.00 96.00 161 VAL A O 1
ATOM 1261 N N . VAL A 1 162 ? -22.673 -1.544 10.947 1.00 95.69 162 VAL A N 1
ATOM 1262 C CA . VAL A 1 162 ? -22.947 -1.866 9.532 1.00 95.69 162 VAL A CA 1
ATOM 1263 C C . VAL A 1 162 ? -23.002 -3.371 9.247 1.00 95.69 162 VAL A C 1
ATOM 1265 O O . VAL A 1 162 ? -23.553 -3.783 8.230 1.00 95.69 162 VAL A O 1
ATOM 1268 N N . ARG A 1 163 ? -22.402 -4.206 10.108 1.00 95.81 163 ARG A N 1
ATOM 1269 C CA . ARG A 1 163 ? -22.415 -5.674 10.011 1.00 95.81 163 ARG A CA 1
ATOM 1270 C C . ARG A 1 163 ? -22.057 -6.303 11.360 1.00 95.81 163 ARG A C 1
ATOM 1272 O O . ARG A 1 163 ? -21.079 -5.887 11.974 1.00 95.81 163 ARG A O 1
ATOM 1279 N N . GLY A 1 164 ? -22.781 -7.353 11.747 1.00 94.88 164 GLY A N 1
ATOM 1280 C CA . GLY A 1 164 ? -22.578 -8.066 13.013 1.00 94.88 164 GLY A CA 1
ATOM 1281 C C . GLY A 1 164 ? -23.349 -7.433 14.171 1.00 94.88 164 GLY A C 1
ATOM 1282 O O . GLY A 1 164 ? -24.331 -6.731 13.944 1.00 94.88 164 GLY A O 1
ATOM 1283 N N . THR A 1 165 ? -22.884 -7.678 15.395 1.00 93.50 165 THR A N 1
ATOM 1284 C CA . THR A 1 165 ? -23.480 -7.156 16.632 1.00 93.50 165 THR A CA 1
ATOM 1285 C C . THR A 1 165 ? -22.374 -6.580 17.505 1.00 93.50 165 THR A C 1
ATOM 1287 O O . THR A 1 165 ? -21.308 -7.185 17.617 1.00 93.50 165 THR A O 1
ATOM 1290 N N . ALA A 1 166 ? -22.622 -5.421 18.108 1.00 93.06 166 ALA A N 1
ATOM 1291 C CA . ALA A 1 166 ? -21.719 -4.785 19.058 1.00 93.06 166 ALA A CA 1
ATOM 1292 C C . ALA A 1 166 ? -22.504 -4.338 20.294 1.00 93.06 166 ALA A C 1
ATOM 1294 O O . ALA A 1 166 ? -23.664 -3.943 20.177 1.00 93.06 166 ALA A O 1
ATOM 1295 N N . GLU A 1 167 ? -21.851 -4.392 21.449 1.00 91.38 167 GLU A N 1
ATOM 1296 C CA . GLU A 1 167 ? -22.287 -3.734 22.679 1.00 91.38 167 GLU A CA 1
ATOM 1297 C C . GLU A 1 167 ? -21.481 -2.437 22.806 1.00 91.38 167 GLU A C 1
ATOM 1299 O O . GLU A 1 167 ? -20.259 -2.455 22.628 1.00 91.38 167 GLU A O 1
ATOM 1304 N N . VAL A 1 168 ? -22.176 -1.314 23.000 1.00 86.50 168 VAL A N 1
ATOM 1305 C CA . VAL A 1 168 ? -21.621 0.049 22.949 1.00 86.50 168 VAL A CA 1
ATOM 1306 C C . VAL A 1 168 ? -22.053 0.822 24.181 1.00 86.50 168 VAL A C 1
ATOM 1308 O O . VAL A 1 168 ? -23.265 0.770 24.487 1.00 86.50 168 VAL A O 1
#